Protein AF-A0A1J5WTT5-F1 (afdb_monomer_lite)

Radius of gyration: 23.57 Å; chains: 1; bounding box: 56×26×77 Å

pLDDT: mean 81.21, std 17.24, range [37.69, 97.12]

Sequence (106 aa):
MDQEKFLSDFLSGCTEATSVRVEAEVTALLHSTAELSVLLRSCEENLKTAATPEQTATFSREIKKYSFALAAKEAWEKIPPFKRMVPFPPSRVGDNPGTIEGLFKV

Secondary structure (DSSP, 8-state):
--HHHHHHHHHHT--S-HHHHHHHHHHHHHS-HHHHHHHHHHHHHHHHT--SHHHHHHHHHHHHHHHHHHHHHHHHHHS-HHHHS---PPP-----S----SS---

Foldseek 3Di:
DALLVQLLVQLVPDPDDPV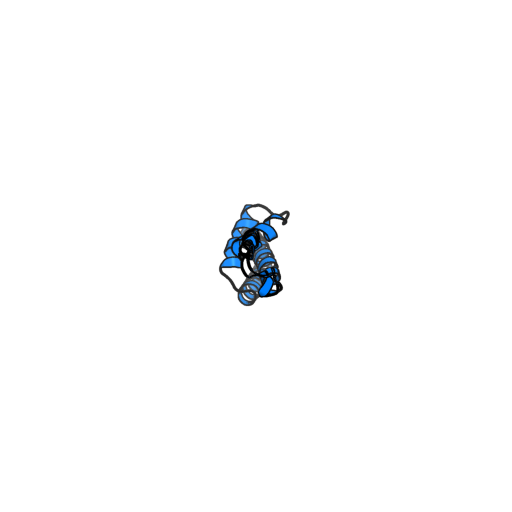LSVLLSVVLVVDALVVLVVQLVVLVVQCVVDPDPVSVVVSVSSNSSSVSSNVSNVVVVPPPPVRNPDDDDPPVPPPPPPPPPPDDDD

Structure (mmCIF, N/CA/C/O backbone):
data_AF-A0A1J5WTT5-F1
#
_entry.id   AF-A0A1J5WTT5-F1
#
loop_
_atom_site.group_PDB
_atom_site.id
_atom_site.type_symbol
_atom_site.label_atom_id
_atom_site.label_alt_id
_atom_site.label_comp_id
_atom_site.label_asym_id
_atom_site.label_entity_id
_atom_site.label_seq_id
_atom_site.pdbx_PDB_ins_code
_atom_site.Cartn_x
_atom_site.Cartn_y
_atom_site.Cartn_z
_atom_site.occupancy
_atom_site.B_iso_or_equiv
_atom_site.auth_seq_id
_atom_site.auth_comp_id
_atom_site.auth_asym_id
_atom_site.auth_atom_id
_atom_site.pdbx_PDB_model_num
ATOM 1 N N . MET A 1 1 ? 14.666 4.405 -15.378 1.00 72.06 1 MET A N 1
ATOM 2 C CA . MET A 1 1 ? 14.085 5.282 -14.336 1.00 72.06 1 MET A CA 1
ATOM 3 C C . MET A 1 1 ? 14.350 4.618 -12.997 1.00 72.06 1 MET A C 1
ATOM 5 O O . MET A 1 1 ? 14.230 3.409 -12.956 1.00 72.06 1 MET A O 1
ATOM 9 N N . ASP A 1 2 ? 14.756 5.330 -11.949 1.00 85.75 2 ASP A N 1
ATOM 10 C CA . ASP A 1 2 ? 14.943 4.695 -10.634 1.00 85.75 2 ASP A CA 1
ATOM 11 C C . ASP A 1 2 ? 13.587 4.451 -9.935 1.00 85.75 2 ASP A C 1
ATOM 13 O O . ASP A 1 2 ? 12.652 5.229 -10.147 1.00 85.75 2 ASP A O 1
ATOM 17 N N . GLN A 1 3 ? 13.463 3.371 -9.152 1.00 84.00 3 GLN A N 1
ATOM 18 C CA . GLN A 1 3 ? 12.211 3.022 -8.469 1.00 84.00 3 GLN A CA 1
ATOM 19 C C . GLN A 1 3 ? 11.831 4.065 -7.413 1.00 84.00 3 GLN A C 1
ATOM 21 O O . GLN A 1 3 ? 10.668 4.449 -7.356 1.00 84.00 3 GLN A O 1
ATOM 26 N N . GLU A 1 4 ? 12.784 4.540 -6.609 1.00 87.38 4 GLU A N 1
ATOM 27 C CA . GLU A 1 4 ? 12.554 5.566 -5.584 1.00 87.38 4 GLU A CA 1
ATOM 28 C C . GLU A 1 4 ? 12.047 6.849 -6.238 1.00 87.38 4 GLU A C 1
ATOM 30 O O . GLU A 1 4 ? 10.976 7.349 -5.895 1.00 87.38 4 GLU A O 1
ATOM 35 N N . LYS A 1 5 ? 12.729 7.299 -7.300 1.00 86.75 5 LYS A N 1
ATOM 36 C CA . LYS A 1 5 ? 12.296 8.474 -8.064 1.00 86.75 5 LYS A CA 1
ATOM 37 C C . LYS A 1 5 ? 10.886 8.305 -8.639 1.00 86.75 5 LYS A C 1
ATOM 39 O O . LYS A 1 5 ? 10.088 9.234 -8.561 1.00 86.75 5 LYS A O 1
ATOM 44 N N . PHE A 1 6 ? 10.571 7.144 -9.220 1.00 88.62 6 PHE A N 1
ATOM 45 C CA . PHE A 1 6 ? 9.230 6.886 -9.751 1.00 88.62 6 PHE A CA 1
ATOM 46 C C . PHE A 1 6 ? 8.164 6.929 -8.655 1.00 88.62 6 PHE A C 1
ATOM 48 O O . PHE A 1 6 ? 7.120 7.542 -8.856 1.00 88.62 6 PHE A O 1
ATOM 55 N N . LEU A 1 7 ? 8.412 6.276 -7.516 1.00 88.00 7 LEU A N 1
ATOM 56 C CA . LEU A 1 7 ? 7.459 6.222 -6.409 1.00 88.00 7 LEU A CA 1
ATOM 57 C C . LEU A 1 7 ? 7.216 7.616 -5.825 1.00 88.00 7 LEU A C 1
ATOM 59 O O . LEU A 1 7 ? 6.059 7.988 -5.633 1.00 88.00 7 LEU A O 1
ATOM 63 N N . SER A 1 8 ? 8.277 8.400 -5.625 1.00 87.88 8 SER A N 1
ATOM 64 C CA . SER A 1 8 ? 8.174 9.779 -5.147 1.00 87.88 8 SER A CA 1
ATOM 65 C C . SER A 1 8 ? 7.389 10.660 -6.129 1.00 87.88 8 SER A C 1
ATOM 67 O O . SER A 1 8 ? 6.416 11.310 -5.741 1.00 87.88 8 SER A O 1
ATOM 69 N N . ASP A 1 9 ? 7.720 10.601 -7.428 1.00 87.19 9 ASP A N 1
ATOM 70 C CA . ASP A 1 9 ? 7.008 11.335 -8.483 1.00 87.19 9 ASP A CA 1
ATOM 71 C C . ASP A 1 9 ? 5.521 10.917 -8.543 1.00 87.19 9 ASP A C 1
ATOM 73 O O . ASP A 1 9 ? 4.635 11.773 -8.590 1.00 87.19 9 ASP A O 1
ATOM 77 N N . PHE A 1 10 ? 5.225 9.613 -8.486 1.00 86.94 10 PHE A N 1
ATOM 78 C CA . PHE A 1 10 ? 3.862 9.072 -8.526 1.00 86.94 10 PHE A CA 1
ATOM 79 C C . PHE A 1 10 ? 3.024 9.533 -7.328 1.00 86.94 10 PHE A C 1
ATOM 81 O O . PHE A 1 10 ? 1.895 9.999 -7.496 1.00 86.94 10 PHE A O 1
ATOM 88 N N . LEU A 1 11 ? 3.579 9.443 -6.117 1.00 86.81 11 LEU A N 1
ATOM 89 C CA . LEU A 1 11 ? 2.880 9.815 -4.888 1.00 86.81 11 LEU A CA 1
ATOM 90 C C . LEU A 1 11 ? 2.781 11.336 -4.716 1.00 86.81 11 LEU A C 1
ATOM 92 O O . LEU A 1 11 ? 1.841 11.815 -4.080 1.00 86.81 11 LEU A O 1
ATOM 96 N N . SER A 1 12 ? 3.682 12.117 -5.323 1.00 85.19 12 SER A N 1
ATOM 97 C CA . SER A 1 12 ? 3.609 13.585 -5.315 1.00 85.19 12 SER A CA 1
ATOM 98 C C . SER A 1 12 ? 2.304 14.116 -5.926 1.00 85.19 12 SER A C 1
ATOM 100 O O . SER A 1 12 ? 1.787 15.133 -5.461 1.00 85.19 12 SER A O 1
ATOM 102 N N . GLY A 1 13 ? 1.734 13.386 -6.893 1.00 79.50 13 GLY A N 1
ATOM 103 C CA . GLY A 1 13 ? 0.456 13.698 -7.532 1.00 79.50 13 GLY A CA 1
ATOM 104 C C . GLY A 1 13 ? -0.783 13.377 -6.687 1.00 79.50 13 GLY A C 1
ATOM 105 O O . GLY A 1 13 ? -1.891 13.749 -7.071 1.00 79.50 13 GLY A O 1
ATOM 106 N N . CYS A 1 14 ? -0.633 12.703 -5.541 1.00 80.25 14 CYS A N 1
ATOM 107 C CA . CYS A 1 14 ? -1.748 12.401 -4.644 1.00 80.25 14 CYS A CA 1
ATOM 108 C C . CYS A 1 14 ? -2.124 13.614 -3.777 1.00 80.25 14 CYS A C 1
ATOM 110 O O . CYS A 1 14 ? -1.261 14.306 -3.238 1.00 80.25 14 CYS A O 1
ATOM 112 N N . THR A 1 15 ? -3.428 13.823 -3.571 1.00 82.38 15 THR A N 1
ATOM 113 C CA . THR A 1 15 ? -3.992 14.932 -2.774 1.00 82.38 15 THR A CA 1
ATOM 114 C C . THR A 1 15 ? -3.934 14.714 -1.257 1.00 82.38 15 THR A C 1
ATOM 116 O O . THR A 1 15 ? -4.427 15.542 -0.496 1.00 82.38 15 THR A O 1
ATOM 119 N N . GLU A 1 16 ? -3.387 13.589 -0.799 1.00 81.75 16 GLU A N 1
ATOM 120 C CA . GLU A 1 16 ? -3.313 13.243 0.622 1.00 81.75 16 GLU A CA 1
ATOM 121 C C . GLU A 1 16 ? -2.199 13.989 1.362 1.00 81.75 16 GLU A C 1
ATOM 123 O O . GLU A 1 16 ? -1.260 14.539 0.777 1.00 81.75 16 GLU A O 1
ATOM 128 N N . ALA A 1 17 ? -2.296 13.971 2.693 1.00 79.75 17 ALA A N 1
ATOM 129 C CA . ALA A 1 17 ? -1.310 14.590 3.566 1.00 79.75 17 ALA A CA 1
ATOM 130 C C . ALA A 1 17 ? 0.113 14.096 3.254 1.00 79.75 17 ALA A C 1
ATOM 132 O O . ALA A 1 17 ? 0.351 12.907 3.037 1.00 79.75 17 ALA A O 1
ATOM 133 N N . THR A 1 18 ? 1.086 15.010 3.281 1.00 83.25 18 THR A N 1
ATOM 134 C CA . THR A 1 18 ? 2.500 14.708 2.997 1.00 83.25 18 THR A CA 1
ATOM 135 C C . THR A 1 18 ? 3.048 13.572 3.860 1.00 83.25 18 THR A C 1
ATOM 137 O O . THR A 1 18 ? 3.788 12.739 3.350 1.00 83.25 18 THR A O 1
ATOM 140 N N . SER A 1 19 ? 2.638 13.475 5.127 1.00 82.19 19 SER A N 1
ATOM 141 C CA . SER A 1 19 ? 3.039 12.378 6.018 1.00 82.19 19 SER A CA 1
ATOM 142 C C . SER A 1 19 ? 2.600 11.004 5.506 1.00 82.19 19 SER A C 1
ATOM 144 O O . SER A 1 19 ? 3.392 10.069 5.515 1.00 82.19 19 SER A O 1
ATOM 146 N N . VAL A 1 20 ? 1.370 10.890 4.998 1.00 84.25 20 VAL A N 1
ATOM 147 C CA . VAL A 1 20 ? 0.843 9.642 4.421 1.00 84.25 20 VAL A CA 1
ATOM 148 C C . VAL A 1 20 ? 1.594 9.282 3.141 1.00 84.25 20 VAL A C 1
ATOM 150 O O . VAL A 1 20 ? 1.881 8.110 2.916 1.00 84.25 20 VAL A O 1
ATOM 153 N N . ARG A 1 21 ? 1.957 10.280 2.325 1.00 85.00 21 ARG A N 1
ATOM 154 C CA . ARG A 1 21 ? 2.719 10.070 1.085 1.00 85.00 21 ARG A CA 1
ATOM 155 C C . ARG A 1 21 ? 4.129 9.543 1.354 1.00 85.00 21 ARG A C 1
ATOM 157 O O . ARG A 1 21 ? 4.508 8.542 0.759 1.00 85.00 21 ARG A O 1
ATOM 164 N N . VAL A 1 22 ? 4.860 10.154 2.288 1.00 88.12 22 VAL A N 1
ATOM 165 C CA . VAL A 1 22 ? 6.211 9.704 2.678 1.00 88.12 22 VAL A CA 1
ATOM 166 C C . VAL A 1 22 ? 6.171 8.288 3.258 1.00 88.12 22 VAL A C 1
ATOM 168 O O . VAL A 1 22 ? 6.983 7.440 2.896 1.00 88.12 22 VAL A O 1
ATOM 171 N N . GLU A 1 23 ? 5.194 7.991 4.118 1.00 90.75 23 GLU A N 1
ATOM 172 C CA . GLU A 1 23 ? 5.028 6.641 4.664 1.00 90.75 23 GLU A CA 1
ATOM 173 C C . GLU A 1 23 ? 4.679 5.617 3.581 1.00 90.75 23 GLU A C 1
ATOM 175 O O . GLU A 1 23 ? 5.205 4.503 3.606 1.00 90.75 23 GLU A O 1
ATOM 180 N N . ALA A 1 24 ? 3.822 5.977 2.622 1.00 89.81 24 ALA A N 1
ATOM 181 C CA . ALA A 1 24 ? 3.473 5.115 1.498 1.00 89.81 24 ALA A CA 1
ATOM 182 C C . ALA A 1 24 ? 4.676 4.849 0.580 1.00 89.81 24 ALA A C 1
ATOM 184 O O . ALA A 1 24 ? 4.842 3.718 0.131 1.00 89.81 24 ALA A O 1
ATOM 185 N N . GLU A 1 25 ? 5.536 5.844 0.348 1.00 91.75 25 GLU A N 1
ATOM 186 C CA . GLU A 1 25 ? 6.762 5.701 -0.447 1.00 91.75 25 GLU A CA 1
ATOM 187 C C . GLU A 1 25 ? 7.715 4.676 0.177 1.00 91.75 25 GLU A C 1
ATOM 189 O O . GLU A 1 25 ? 8.080 3.689 -0.465 1.00 91.75 25 GLU A O 1
ATOM 194 N N . VAL A 1 26 ? 8.035 4.850 1.464 1.00 92.81 26 VAL A N 1
ATOM 195 C CA . VAL A 1 26 ? 8.891 3.919 2.218 1.00 92.81 26 VAL A CA 1
ATOM 196 C C . VAL A 1 26 ? 8.280 2.516 2.233 1.00 92.81 26 VAL A C 1
ATOM 198 O O . VAL A 1 26 ? 8.966 1.523 1.994 1.00 92.81 26 VAL A O 1
ATOM 201 N N . THR A 1 27 ? 6.969 2.427 2.454 1.00 93.19 27 THR A N 1
ATOM 202 C CA . THR A 1 27 ? 6.237 1.153 2.481 1.00 93.19 27 THR A CA 1
ATOM 203 C C . THR A 1 27 ? 6.270 0.455 1.112 1.00 93.19 27 THR A C 1
ATOM 205 O O . THR A 1 27 ? 6.492 -0.753 1.044 1.00 93.19 27 THR A O 1
ATOM 208 N N . ALA A 1 28 ? 6.116 1.198 0.011 1.00 90.62 28 ALA A N 1
ATOM 209 C CA . ALA A 1 28 ? 6.197 0.664 -1.349 1.00 90.62 28 ALA A CA 1
ATOM 210 C C . ALA A 1 28 ? 7.619 0.224 -1.731 1.00 90.62 28 ALA A C 1
ATOM 212 O O . ALA A 1 28 ? 7.788 -0.712 -2.515 1.00 90.62 28 ALA A O 1
ATOM 213 N N . LEU A 1 29 ? 8.657 0.868 -1.195 1.00 91.00 29 LEU A N 1
ATOM 214 C CA . LEU A 1 29 ? 10.041 0.429 -1.388 1.00 91.00 29 LEU A CA 1
ATOM 215 C C . LEU A 1 29 ? 10.316 -0.904 -0.685 1.00 91.00 29 LEU A C 1
ATOM 217 O O . LEU A 1 29 ? 10.924 -1.784 -1.294 1.00 91.00 29 LEU A O 1
ATOM 221 N N . LEU A 1 30 ? 9.833 -1.060 0.550 1.00 93.62 30 LEU A N 1
ATOM 222 C CA . LEU A 1 30 ? 10.120 -2.216 1.404 1.00 93.62 30 LEU A CA 1
ATOM 223 C C . LEU A 1 30 ? 9.339 -3.479 1.033 1.00 93.62 30 LEU A C 1
ATOM 225 O O . LEU A 1 30 ? 9.873 -4.576 1.167 1.00 93.62 30 LEU A O 1
ATOM 229 N N . HIS A 1 31 ? 8.095 -3.335 0.578 1.00 93.62 31 HIS A N 1
ATOM 230 C CA . HIS A 1 31 ? 7.193 -4.469 0.387 1.00 93.62 31 HIS A CA 1
ATOM 231 C C . HIS A 1 31 ? 6.923 -4.791 -1.085 1.00 93.62 31 HIS A C 1
ATOM 233 O O . HIS A 1 31 ? 6.980 -3.935 -1.976 1.00 93.62 31 HIS A O 1
ATOM 239 N N . SER A 1 32 ? 6.593 -6.055 -1.335 1.00 92.88 32 SER A N 1
ATOM 240 C CA . SER A 1 32 ? 6.047 -6.527 -2.609 1.00 92.88 32 SER A CA 1
ATOM 241 C C . SER A 1 32 ? 4.547 -6.228 -2.735 1.00 92.88 32 SER A C 1
ATOM 243 O O . SER A 1 32 ? 3.842 -6.056 -1.740 1.00 92.88 32 SER A O 1
ATOM 245 N N . THR A 1 33 ? 4.022 -6.232 -3.962 1.00 92.88 33 THR A N 1
ATOM 246 C CA . THR A 1 33 ? 2.582 -6.058 -4.243 1.00 92.88 33 THR A CA 1
ATOM 247 C C . THR A 1 33 ? 1.708 -7.074 -3.495 1.00 92.88 33 THR A C 1
ATOM 249 O O . THR A 1 33 ? 0.643 -6.730 -2.977 1.00 92.88 33 THR A O 1
ATOM 252 N N . ALA A 1 34 ? 2.170 -8.324 -3.382 1.00 94.06 34 ALA A N 1
ATOM 253 C CA . ALA A 1 34 ? 1.452 -9.376 -2.666 1.00 94.06 34 ALA A CA 1
ATOM 254 C C . ALA A 1 34 ? 1.379 -9.097 -1.156 1.00 94.06 34 ALA A C 1
ATOM 256 O O . ALA A 1 34 ? 0.302 -9.186 -0.567 1.00 94.06 34 ALA A O 1
ATOM 257 N N . GLU A 1 35 ? 2.496 -8.702 -0.541 1.00 95.50 35 GLU A N 1
ATOM 258 C CA . GLU A 1 35 ? 2.542 -8.336 0.881 1.00 95.50 35 GLU A CA 1
ATOM 259 C C . GLU A 1 35 ? 1.655 -7.125 1.175 1.00 95.50 35 GLU A C 1
ATOM 261 O O . GLU A 1 35 ? 0.861 -7.158 2.114 1.00 95.50 35 GLU A O 1
ATOM 266 N N . LEU A 1 36 ? 1.724 -6.088 0.336 1.00 95.56 36 LEU A N 1
ATOM 267 C CA . LEU A 1 36 ? 0.892 -4.889 0.467 1.00 95.56 36 LEU A CA 1
ATOM 268 C C . LEU A 1 36 ? -0.602 -5.213 0.379 1.00 95.56 36 LEU A C 1
ATOM 270 O O . LEU A 1 36 ? -1.392 -4.676 1.152 1.00 95.56 36 LEU A O 1
ATOM 274 N N . SER A 1 37 ? -0.987 -6.133 -0.508 1.00 95.06 37 SER A N 1
ATOM 275 C CA . SER A 1 37 ? -2.377 -6.588 -0.637 1.00 95.06 37 SER A CA 1
ATOM 276 C C . SER A 1 37 ? -2.870 -7.318 0.616 1.00 95.06 37 SER A C 1
ATOM 278 O O . SER A 1 37 ? -4.010 -7.126 1.042 1.00 95.06 37 SER A O 1
ATOM 280 N N . VAL A 1 38 ? -2.017 -8.149 1.226 1.00 97.12 38 VAL A N 1
ATOM 281 C CA . VAL A 1 38 ? -2.337 -8.859 2.475 1.00 97.12 38 VAL A CA 1
ATOM 282 C C . VAL A 1 38 ? -2.455 -7.879 3.643 1.00 97.12 38 VAL A C 1
ATOM 284 O O . VAL A 1 38 ? -3.417 -7.959 4.407 1.00 97.12 38 VAL A O 1
ATOM 287 N N . LEU A 1 39 ? -1.519 -6.933 3.762 1.00 95.69 39 LEU A N 1
ATOM 288 C CA . LEU A 1 39 ? -1.535 -5.906 4.807 1.00 95.69 39 LEU A CA 1
ATOM 289 C C . LEU A 1 39 ? -2.776 -5.017 4.705 1.00 95.69 39 LEU A C 1
ATOM 291 O O . LEU A 1 39 ? -3.451 -4.802 5.709 1.00 95.69 39 LEU A O 1
ATOM 295 N N . LEU A 1 40 ? -3.122 -4.567 3.495 1.00 96.00 40 LEU A N 1
ATOM 296 C CA . LEU A 1 40 ? -4.324 -3.773 3.255 1.00 96.00 40 LEU A CA 1
ATOM 297 C C . LEU A 1 40 ? -5.584 -4.519 3.711 1.00 96.00 40 LEU A C 1
ATOM 299 O O . LEU A 1 40 ? -6.365 -3.975 4.491 1.00 96.00 40 LEU A O 1
ATOM 303 N N . ARG A 1 41 ? -5.743 -5.782 3.294 1.00 95.88 41 ARG A N 1
ATOM 304 C CA . ARG A 1 41 ? -6.892 -6.610 3.689 1.00 95.88 41 ARG A CA 1
ATOM 305 C C . ARG A 1 41 ? -6.962 -6.812 5.202 1.00 95.88 41 ARG A C 1
ATOM 307 O O . ARG A 1 41 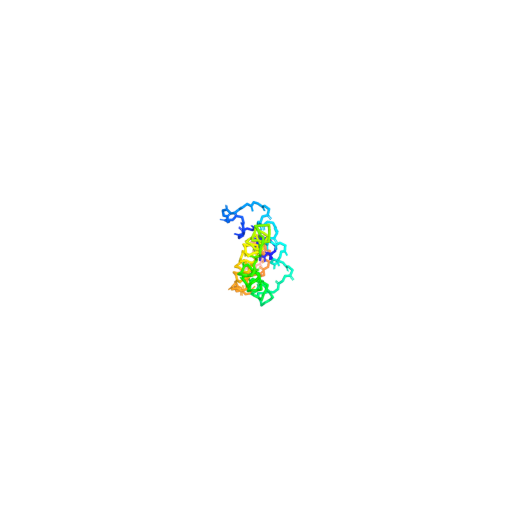? -8.037 -6.695 5.779 1.00 95.88 41 ARG A O 1
ATOM 314 N N . SER A 1 42 ? -5.823 -7.068 5.844 1.00 95.75 42 SER A N 1
ATOM 315 C CA . SER A 1 42 ? -5.744 -7.199 7.302 1.00 95.75 42 SER A CA 1
ATOM 316 C C . SER A 1 42 ? -6.213 -5.921 8.005 1.00 95.75 42 SER A C 1
ATOM 318 O O . SER 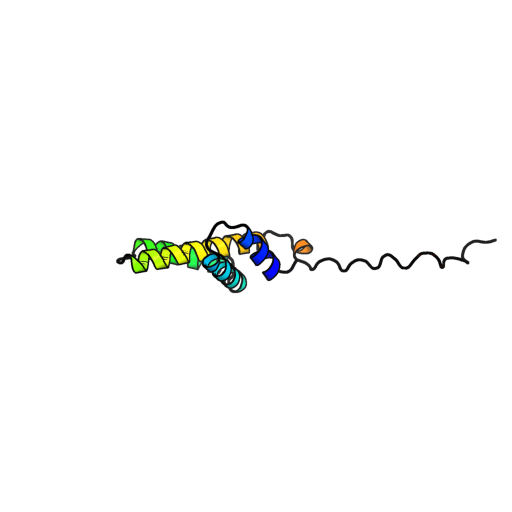A 1 42 ? -7.029 -5.980 8.923 1.00 95.75 42 SER A O 1
ATOM 320 N N . CYS A 1 43 ? -5.776 -4.742 7.554 1.00 94.25 43 CYS A N 1
ATOM 321 C CA . CYS A 1 43 ? -6.231 -3.475 8.131 1.00 94.25 43 CYS A CA 1
ATOM 322 C C . CYS A 1 43 ? -7.731 -3.231 7.899 1.00 94.25 43 CYS A C 1
ATOM 324 O O . CYS A 1 43 ? -8.408 -2.743 8.801 1.00 94.25 43 CYS A O 1
ATOM 326 N N . GLU A 1 44 ? -8.272 -3.595 6.733 1.00 94.62 44 GLU A N 1
ATOM 327 C CA . GLU A 1 44 ? -9.714 -3.518 6.453 1.00 94.62 44 GLU A CA 1
ATOM 328 C C . GLU A 1 44 ? -10.540 -4.445 7.355 1.00 94.62 44 GLU A C 1
ATOM 330 O O . GLU A 1 44 ? -11.621 -4.067 7.809 1.00 94.62 44 GLU A O 1
ATOM 335 N N . GLU A 1 45 ? -10.051 -5.655 7.626 1.00 95.88 45 GLU A N 1
ATOM 336 C CA . GLU A 1 45 ? -10.680 -6.594 8.559 1.00 95.88 45 GLU A CA 1
ATOM 337 C C . GLU A 1 45 ? -10.626 -6.066 9.995 1.00 95.88 45 GLU A C 1
ATOM 339 O O . GLU A 1 45 ? -11.658 -6.006 10.664 1.00 95.88 45 GLU A O 1
ATOM 344 N N . ASN A 1 46 ? -9.462 -5.583 10.431 1.00 93.56 46 ASN A N 1
ATOM 345 C CA . ASN A 1 46 ? -9.281 -5.020 11.766 1.00 93.56 46 ASN A CA 1
ATOM 346 C C . ASN A 1 46 ? -10.117 -3.749 11.992 1.00 93.56 46 ASN A C 1
ATOM 348 O O . ASN A 1 46 ? -10.625 -3.539 13.095 1.00 93.56 46 ASN A O 1
ATOM 352 N N . LEU A 1 47 ? -10.328 -2.931 10.952 1.00 93.94 47 LEU A N 1
ATOM 353 C CA . LEU A 1 47 ? -11.208 -1.762 11.010 1.00 93.94 47 LEU A CA 1
ATOM 354 C C . LEU A 1 47 ? -12.665 -2.157 11.294 1.00 93.94 47 LEU A C 1
ATOM 356 O O . LEU A 1 47 ? -13.346 -1.462 12.044 1.00 93.94 47 LEU A O 1
ATOM 360 N N . LYS A 1 48 ? -13.146 -3.282 10.743 1.00 93.25 48 LYS A N 1
ATOM 361 C CA . LYS A 1 48 ? -14.512 -3.785 11.004 1.00 93.25 48 LYS A CA 1
ATOM 362 C C . LYS A 1 48 ? -14.697 -4.223 12.455 1.00 93.25 48 LYS A C 1
ATOM 364 O O . LYS A 1 48 ? -15.810 -4.166 12.968 1.00 93.25 48 LYS A O 1
ATOM 369 N N . THR A 1 49 ? -13.621 -4.669 13.096 1.00 93.56 49 THR A N 1
ATOM 370 C CA . THR A 1 49 ? -13.612 -5.112 14.496 1.00 93.56 49 THR A CA 1
ATOM 371 C C . THR A 1 49 ? -13.140 -4.035 15.473 1.00 93.56 49 THR A C 1
ATOM 373 O O . THR A 1 49 ? -13.028 -4.312 16.666 1.00 93.56 49 THR A O 1
ATOM 376 N N . ALA A 1 50 ? -12.837 -2.823 14.996 1.00 92.56 50 ALA A N 1
ATOM 377 C CA . ALA A 1 50 ? -12.327 -1.746 15.833 1.00 92.56 50 ALA A CA 1
ATOM 378 C C . ALA A 1 50 ? -13.366 -1.354 16.894 1.00 92.56 50 ALA A C 1
ATOM 380 O O . ALA A 1 50 ? -14.504 -1.005 16.579 1.00 92.56 50 ALA A O 1
ATOM 381 N N . ALA A 1 51 ? -12.963 -1.410 18.163 1.00 92.94 51 ALA A N 1
ATOM 382 C CA . ALA A 1 51 ? -13.845 -1.143 19.298 1.00 92.94 51 ALA A CA 1
ATOM 383 C C . ALA A 1 51 ? -13.735 0.303 19.797 1.00 92.94 51 ALA A C 1
ATOM 385 O O . ALA A 1 51 ? -14.625 0.786 20.498 1.00 92.94 51 ALA A O 1
ATOM 386 N N . THR A 1 52 ? -12.646 0.998 19.453 1.00 95.62 52 THR A N 1
ATOM 387 C CA . THR A 1 52 ? -12.387 2.368 19.902 1.00 95.62 52 THR A CA 1
ATOM 388 C C . THR A 1 52 ? -12.201 3.327 18.725 1.00 95.62 52 THR A C 1
ATOM 390 O O . THR A 1 52 ? -11.670 2.936 17.683 1.00 95.62 52 THR A O 1
ATOM 393 N N . PRO A 1 53 ? -12.565 4.614 18.882 1.00 92.81 53 PRO A N 1
ATOM 394 C CA . PRO A 1 53 ? -12.312 5.631 17.860 1.00 92.81 53 PRO A CA 1
ATOM 395 C C . PRO A 1 53 ? -10.828 5.759 17.479 1.00 92.81 53 PRO A C 1
ATOM 397 O O . PRO A 1 53 ? -10.508 6.021 16.323 1.00 92.81 53 PRO A O 1
ATOM 400 N N . GLU A 1 54 ? -9.920 5.536 18.432 1.00 94.00 54 GLU A N 1
ATOM 401 C CA . GLU A 1 54 ? -8.469 5.563 18.205 1.00 94.00 54 GLU A CA 1
ATOM 402 C C . GLU A 1 54 ? -7.999 4.404 17.314 1.00 94.00 54 GLU A C 1
ATOM 404 O O . GLU A 1 54 ? -7.197 4.609 16.398 1.00 94.00 54 GLU A O 1
ATOM 409 N N . GLN A 1 55 ? -8.539 3.198 17.527 1.00 92.88 55 GLN A N 1
ATOM 410 C CA . GLN A 1 55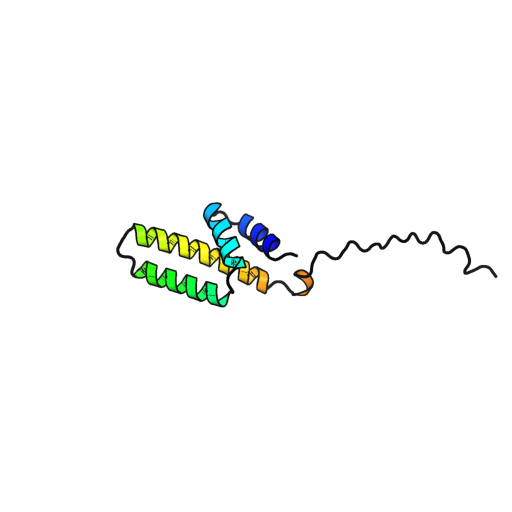 ? -8.288 2.046 16.656 1.00 92.88 55 GLN A CA 1
ATOM 411 C C . GLN A 1 55 ? -8.824 2.309 15.249 1.00 92.88 55 GLN A C 1
ATOM 413 O O . GLN A 1 55 ? -8.108 2.109 14.270 1.00 92.88 55 GLN A O 1
ATOM 418 N N . THR A 1 56 ? -10.043 2.843 15.141 1.00 93.19 56 THR A N 1
ATOM 419 C CA . THR A 1 56 ? -10.654 3.208 13.857 1.00 93.19 56 THR A CA 1
ATOM 420 C C . THR A 1 56 ? -9.803 4.224 13.098 1.00 93.19 56 THR A C 1
ATOM 422 O O . THR A 1 56 ? -9.561 4.051 11.902 1.00 93.19 56 THR A O 1
ATOM 425 N N . ALA A 1 57 ? -9.305 5.263 13.775 1.00 92.50 57 ALA A N 1
ATOM 426 C CA . ALA A 1 57 ? -8.440 6.270 13.164 1.00 92.50 57 ALA A CA 1
ATOM 427 C C . ALA A 1 57 ? -7.097 5.676 12.709 1.00 92.50 57 ALA A C 1
ATOM 429 O O . ALA A 1 57 ? -6.634 5.975 11.606 1.00 92.50 57 ALA A O 1
ATOM 430 N N . THR A 1 58 ? -6.508 4.796 13.523 1.00 93.69 58 THR A N 1
ATOM 431 C CA . THR A 1 58 ? -5.249 4.107 13.206 1.00 93.69 58 THR A CA 1
ATOM 432 C C . THR A 1 58 ? -5.403 3.225 11.971 1.00 93.69 58 THR A C 1
ATOM 434 O O . THR A 1 58 ? -4.695 3.435 10.986 1.00 93.69 58 THR A O 1
ATOM 437 N N . PHE A 1 59 ? -6.378 2.311 11.956 1.00 94.25 59 PHE A N 1
ATOM 438 C CA . PHE A 1 59 ? -6.594 1.427 10.808 1.00 94.25 59 PHE A CA 1
ATOM 439 C C . PHE A 1 59 ? -7.008 2.200 9.555 1.00 94.25 59 PHE A C 1
ATOM 441 O O . PHE A 1 59 ? -6.537 1.888 8.467 1.00 94.25 59 PHE A O 1
ATOM 448 N N . SER A 1 60 ? -7.803 3.267 9.686 1.00 93.06 60 SER A N 1
ATOM 449 C CA . SER A 1 60 ? -8.145 4.130 8.543 1.00 93.06 60 SER A CA 1
ATOM 450 C C . SER A 1 60 ? -6.905 4.779 7.923 1.00 93.06 60 SER A C 1
ATOM 452 O O . SER A 1 60 ? -6.781 4.854 6.699 1.00 93.06 60 SER A O 1
ATOM 454 N N . ARG A 1 61 ? -5.958 5.231 8.753 1.00 92.75 61 ARG A N 1
ATOM 455 C CA . ARG A 1 61 ? -4.683 5.783 8.284 1.00 92.75 61 ARG A CA 1
ATOM 456 C C . ARG A 1 61 ? -3.819 4.711 7.617 1.00 92.75 61 ARG A C 1
ATOM 458 O O . ARG A 1 61 ? -3.234 4.975 6.567 1.00 92.75 61 ARG A O 1
ATOM 465 N N . GLU A 1 62 ? -3.750 3.516 8.196 1.00 93.62 62 GLU A N 1
ATOM 466 C CA . GLU A 1 62 ? -2.988 2.399 7.631 1.00 93.62 62 GLU A CA 1
ATOM 467 C C . GLU A 1 62 ? -3.548 1.920 6.292 1.00 93.62 62 GLU A C 1
ATOM 469 O O . GLU A 1 62 ? -2.773 1.714 5.361 1.00 93.62 62 GLU A O 1
ATOM 474 N N . ILE A 1 63 ? -4.873 1.829 6.156 1.00 94.94 63 ILE A N 1
ATOM 475 C CA . ILE A 1 63 ? -5.545 1.496 4.892 1.00 94.94 63 ILE A CA 1
ATOM 476 C C . ILE A 1 63 ? -5.149 2.492 3.808 1.00 94.94 63 ILE A C 1
ATOM 478 O O . ILE A 1 63 ? -4.754 2.081 2.719 1.00 94.94 63 ILE A O 1
ATOM 482 N N . LYS A 1 64 ? -5.183 3.800 4.103 1.00 93.19 64 LYS A N 1
ATOM 483 C CA . LYS A 1 64 ? -4.719 4.820 3.153 1.00 93.19 64 LYS A CA 1
ATOM 484 C C . LYS A 1 64 ? -3.264 4.573 2.758 1.00 93.19 64 LYS A C 1
ATOM 486 O O . LYS A 1 64 ? -2.978 4.441 1.572 1.00 93.19 64 LYS A O 1
ATOM 491 N N . LYS A 1 65 ? -2.361 4.452 3.737 1.00 94.56 65 LYS A N 1
ATOM 492 C CA . LYS A 1 65 ? -0.928 4.200 3.507 1.00 94.56 65 LYS A CA 1
ATOM 493 C C . LYS A 1 65 ? -0.697 2.978 2.608 1.00 94.56 65 LYS A C 1
ATOM 495 O O . LYS A 1 65 ? -0.000 3.096 1.603 1.00 94.56 65 LYS A O 1
ATOM 500 N N . TYR A 1 66 ? -1.285 1.826 2.941 1.00 95.44 66 TYR A N 1
ATOM 501 C CA . TYR A 1 66 ? -1.100 0.588 2.177 1.00 95.44 66 TYR A CA 1
ATOM 502 C C . TYR A 1 66 ? -1.761 0.640 0.802 1.00 95.44 66 TYR A C 1
ATOM 504 O O . TYR A 1 66 ? -1.184 0.132 -0.152 1.00 95.44 66 TYR A O 1
ATOM 512 N N . SER A 1 67 ? -2.910 1.304 0.670 1.00 94.50 67 SER A N 1
ATOM 513 C CA . SER A 1 67 ? -3.577 1.503 -0.619 1.00 94.50 67 SER A CA 1
ATOM 514 C C . SER A 1 67 ? -2.717 2.327 -1.584 1.00 94.50 67 SER A C 1
ATOM 516 O O . SER A 1 67 ? -2.483 1.906 -2.718 1.00 94.50 67 SER A O 1
ATOM 518 N N . PHE A 1 68 ? -2.148 3.450 -1.126 1.00 92.81 68 PHE A N 1
ATOM 519 C CA . PHE A 1 68 ? -1.237 4.250 -1.953 1.00 92.81 68 PHE A CA 1
ATOM 520 C C . PHE A 1 68 ? 0.059 3.511 -2.277 1.00 92.81 68 PHE A C 1
ATOM 522 O O . PHE A 1 68 ? 0.500 3.535 -3.427 1.00 92.81 68 PHE A O 1
ATOM 529 N N . ALA A 1 69 ? 0.644 2.827 -1.290 1.00 93.81 69 ALA A N 1
ATOM 530 C CA . ALA A 1 69 ? 1.848 2.034 -1.503 1.00 93.81 69 ALA A CA 1
ATOM 531 C C . ALA A 1 69 ? 1.615 0.931 -2.549 1.00 93.81 69 ALA A C 1
ATOM 533 O O . ALA A 1 69 ? 2.427 0.761 -3.459 1.00 93.81 69 ALA A O 1
ATOM 534 N N . LEU A 1 70 ? 0.481 0.225 -2.459 1.00 95.50 70 LEU A N 1
ATOM 535 C CA . LEU A 1 70 ? 0.084 -0.819 -3.401 1.00 95.50 70 LEU A CA 1
ATOM 536 C C . LEU A 1 70 ? -0.104 -0.252 -4.809 1.00 95.50 70 LEU A C 1
ATOM 538 O O . LEU A 1 70 ? 0.486 -0.766 -5.754 1.00 95.50 70 LEU A O 1
ATOM 542 N N . ALA A 1 71 ? -0.857 0.843 -4.951 1.00 92.69 71 ALA A N 1
ATOM 543 C CA . ALA A 1 71 ? -1.098 1.475 -6.246 1.00 92.69 71 ALA A CA 1
ATOM 544 C C . ALA A 1 71 ? 0.207 1.924 -6.927 1.00 92.69 71 ALA A C 1
ATOM 546 O O . ALA A 1 71 ? 0.402 1.685 -8.121 1.00 92.69 71 ALA A O 1
ATOM 547 N N . ALA A 1 72 ? 1.123 2.531 -6.166 1.00 90.81 72 ALA A N 1
ATOM 548 C CA . ALA A 1 72 ? 2.420 2.963 -6.677 1.00 90.81 72 ALA A CA 1
ATOM 549 C C . ALA A 1 72 ? 3.303 1.766 -7.078 1.00 90.81 72 ALA A C 1
ATOM 551 O O . ALA A 1 72 ? 3.935 1.786 -8.140 1.00 90.81 72 ALA A O 1
ATOM 552 N N . LYS A 1 73 ? 3.304 0.693 -6.276 1.00 92.38 73 LYS A N 1
ATOM 553 C CA . LYS A 1 73 ? 4.057 -0.534 -6.565 1.00 92.38 73 LYS A CA 1
ATOM 554 C C . LYS A 1 73 ? 3.530 -1.256 -7.802 1.00 92.38 73 LYS A C 1
ATOM 556 O O . LYS A 1 73 ? 4.315 -1.613 -8.678 1.00 92.38 73 LYS A O 1
ATOM 561 N N . GLU A 1 74 ? 2.214 -1.393 -7.933 1.00 92.31 74 GLU A N 1
ATOM 562 C CA . GLU A 1 74 ? 1.595 -1.966 -9.127 1.00 92.31 74 GLU A CA 1
ATOM 563 C C . GLU A 1 74 ? 1.900 -1.144 -10.380 1.00 92.31 74 GLU A C 1
ATOM 565 O O . GLU A 1 74 ? 2.163 -1.703 -11.446 1.00 92.31 74 GLU A O 1
ATOM 570 N N . ALA A 1 75 ? 1.851 0.188 -10.272 1.00 90.12 75 ALA A N 1
ATOM 571 C CA . ALA A 1 75 ? 2.187 1.067 -11.381 1.00 90.12 75 ALA A CA 1
ATOM 572 C C . ALA A 1 75 ? 3.640 0.849 -11.822 1.00 90.12 75 ALA A C 1
ATOM 574 O O . ALA A 1 75 ? 3.890 0.678 -13.015 1.00 90.12 75 ALA A O 1
ATOM 575 N N . TRP A 1 76 ? 4.575 0.749 -10.873 1.00 87.00 76 TRP A N 1
ATOM 576 C CA . TRP A 1 76 ? 5.974 0.415 -11.144 1.00 87.00 76 TRP A CA 1
ATOM 577 C C . TRP A 1 76 ? 6.132 -0.957 -11.822 1.00 87.00 76 TRP A C 1
ATOM 579 O O . TRP A 1 76 ? 6.824 -1.086 -12.837 1.00 87.00 76 TRP A O 1
ATOM 589 N N . GLU A 1 77 ? 5.439 -1.982 -11.321 1.00 87.38 77 GLU A N 1
ATOM 590 C CA . GLU A 1 77 ? 5.475 -3.350 -11.855 1.00 87.38 77 GLU A CA 1
ATOM 591 C C . GLU A 1 77 ? 4.805 -3.504 -13.231 1.00 87.38 77 GLU A C 1
ATOM 593 O O . GLU A 1 77 ? 5.124 -4.441 -13.968 1.00 87.38 77 GLU A O 1
ATOM 598 N N . LYS A 1 78 ? 3.939 -2.571 -13.633 1.00 87.81 78 LYS A N 1
ATOM 599 C CA . LYS A 1 78 ? 3.349 -2.522 -14.983 1.00 87.81 78 LYS A CA 1
ATOM 600 C C . LYS A 1 78 ? 4.255 -1.823 -16.004 1.00 87.81 78 LYS A C 1
ATOM 602 O O . LYS A 1 78 ? 4.083 -2.020 -17.207 1.00 87.81 78 LYS A O 1
ATOM 607 N N . ILE A 1 79 ? 5.243 -1.035 -15.568 1.00 82.62 79 ILE A N 1
ATOM 608 C CA . ILE A 1 79 ? 6.188 -0.369 -16.479 1.00 82.62 79 ILE A CA 1
ATOM 609 C C . ILE A 1 79 ? 7.053 -1.430 -17.169 1.00 82.62 79 ILE A C 1
ATOM 611 O O . ILE A 1 79 ? 7.678 -2.224 -16.475 1.00 82.62 79 ILE A O 1
ATOM 615 N N . PRO A 1 80 ? 7.164 -1.451 -18.507 1.00 77.75 80 PRO A N 1
ATOM 616 C CA . PRO A 1 80 ? 8.036 -2.393 -19.195 1.00 77.75 80 PRO A CA 1
ATOM 617 C C . PRO A 1 80 ? 9.489 -2.340 -18.687 1.00 77.75 80 PRO A C 1
ATOM 619 O O . PRO A 1 80 ? 9.996 -1.240 -18.448 1.00 77.75 80 PRO A O 1
ATOM 622 N N . PRO A 1 81 ? 10.206 -3.477 -18.598 1.00 73.31 81 PRO A N 1
ATOM 623 C CA . PRO A 1 81 ? 11.575 -3.518 -18.075 1.00 73.31 81 PRO A CA 1
ATOM 624 C C . PRO A 1 81 ? 12.525 -2.512 -18.742 1.00 73.31 81 PRO A C 1
ATOM 626 O O . PRO A 1 81 ? 13.289 -1.836 -18.058 1.00 73.31 81 PRO A O 1
ATOM 629 N N . PHE A 1 82 ? 12.402 -2.315 -20.059 1.00 62.34 82 PHE A N 1
ATOM 630 C CA . PHE A 1 82 ? 13.219 -1.354 -20.810 1.00 62.34 82 PHE A CA 1
ATOM 631 C C . PHE A 1 82 ? 13.011 0.110 -20.383 1.00 62.34 82 PHE A C 1
ATOM 633 O O . PHE A 1 82 ? 13.921 0.918 -20.521 1.00 62.34 82 PHE A O 1
ATOM 640 N N . LYS A 1 83 ? 11.832 0.465 -19.849 1.00 62.41 83 LYS A N 1
ATOM 641 C CA . LYS A 1 83 ? 11.540 1.806 -19.308 1.00 62.41 83 LYS A CA 1
ATOM 642 C C . LYS A 1 83 ? 12.016 1.964 -17.857 1.00 62.41 83 LYS A C 1
ATOM 644 O O . LYS A 1 83 ? 12.247 3.087 -17.403 1.00 62.41 83 LYS A O 1
ATOM 649 N N . ARG A 1 84 ? 12.172 0.851 -17.128 1.00 68.31 84 ARG A N 1
ATOM 650 C CA . ARG A 1 84 ? 12.776 0.829 -15.784 1.00 68.31 84 ARG A CA 1
ATOM 651 C C . ARG A 1 84 ? 14.291 0.963 -15.850 1.00 68.31 84 ARG A C 1
ATOM 653 O O . ARG A 1 84 ? 14.871 1.591 -14.975 1.00 68.31 84 ARG A O 1
ATOM 660 N N . MET A 1 85 ? 14.933 0.473 -16.908 1.00 61.78 85 MET A N 1
ATOM 661 C CA . MET A 1 85 ? 16.360 0.715 -17.125 1.00 61.78 85 MET A CA 1
ATOM 662 C C . MET A 1 85 ? 16.647 2.231 -17.139 1.00 61.78 85 MET A C 1
ATOM 664 O O . MET A 1 85 ? 15.821 3.036 -17.575 1.00 61.78 85 MET A O 1
ATOM 668 N N . VAL A 1 86 ? 17.751 2.613 -16.493 1.00 58.44 86 VAL A N 1
ATOM 669 C CA . VAL A 1 86 ? 18.317 3.970 -16.319 1.00 58.44 86 VAL A CA 1
ATOM 670 C C . VAL A 1 86 ? 18.116 4.873 -17.551 1.00 58.44 86 VAL A C 1
ATOM 672 O O . VAL A 1 86 ? 17.991 4.349 -18.658 1.00 58.44 86 VAL A O 1
ATOM 675 N N . PRO A 1 87 ? 18.080 6.220 -17.404 1.00 55.25 87 PRO A N 1
ATOM 676 C CA . PRO A 1 87 ? 18.118 7.083 -18.580 1.00 55.25 87 PRO A CA 1
ATOM 677 C C . PRO A 1 87 ? 19.309 6.632 -19.422 1.00 55.25 87 PRO A C 1
ATOM 679 O O . PRO A 1 87 ? 20.411 6.484 -18.888 1.00 55.25 87 PRO A O 1
ATOM 682 N N . PHE A 1 88 ? 19.060 6.325 -20.698 1.00 53.09 88 PHE A N 1
ATOM 683 C CA . PHE A 1 88 ? 20.134 6.041 -21.637 1.00 53.09 88 PHE A CA 1
ATOM 684 C C . PHE A 1 88 ? 21.214 7.103 -21.409 1.00 53.09 88 PHE A C 1
ATOM 686 O O . PHE A 1 88 ? 20.863 8.290 -21.353 1.00 53.09 88 PHE A O 1
ATOM 69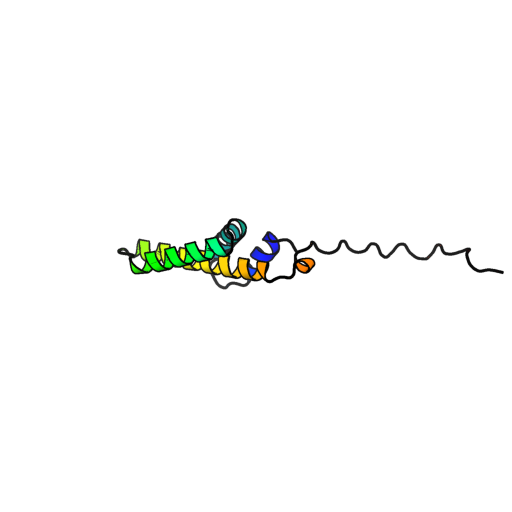3 N N . PRO A 1 89 ? 22.491 6.717 -21.212 1.00 55.03 89 PRO A N 1
ATOM 694 C CA . PRO A 1 89 ? 23.546 7.715 -21.173 1.00 55.03 89 PRO A CA 1
ATOM 695 C C . PRO A 1 89 ? 23.370 8.558 -22.437 1.00 55.03 89 PRO A C 1
ATOM 697 O O . PRO A 1 89 ? 23.063 7.973 -23.485 1.00 55.03 89 PRO A O 1
ATOM 700 N N . PRO A 1 90 ? 23.473 9.900 -22.366 1.00 55.88 90 PRO A N 1
ATOM 701 C CA . PRO A 1 90 ? 23.401 10.703 -23.572 1.00 55.88 90 PRO A CA 1
ATOM 702 C C . PRO A 1 90 ? 24.418 10.093 -24.518 1.00 55.88 90 PRO A C 1
ATOM 704 O O . PRO A 1 90 ? 25.600 9.990 -24.176 1.00 55.88 90 PRO A O 1
ATOM 707 N N . SER A 1 91 ? 23.937 9.567 -25.645 1.00 52.97 91 SER A N 1
ATOM 708 C CA . SER A 1 91 ? 24.829 9.011 -26.637 1.00 52.97 91 SER A CA 1
ATOM 709 C C . SER A 1 91 ? 25.824 10.125 -26.921 1.00 52.97 91 SER A C 1
ATOM 711 O O . SER A 1 91 ? 25.414 11.209 -27.344 1.00 52.97 91 SER A O 1
ATOM 713 N N . ARG A 1 92 ? 27.112 9.906 -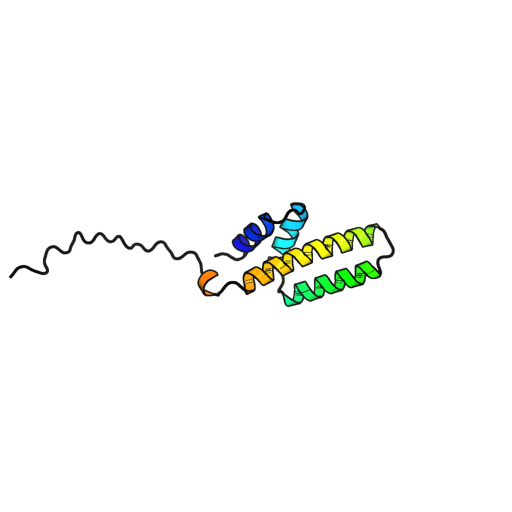26.651 1.00 50.59 92 ARG A N 1
ATOM 714 C CA . ARG A 1 92 ? 28.168 10.747 -27.212 1.00 50.59 92 ARG A CA 1
ATOM 715 C C . ARG A 1 92 ? 28.220 10.454 -28.714 1.00 50.59 92 ARG A C 1
ATOM 717 O O . ARG A 1 92 ? 29.197 9.930 -29.218 1.00 50.59 92 ARG A O 1
ATOM 724 N N . VAL A 1 93 ? 27.127 10.717 -29.425 1.00 50.12 93 VAL A N 1
ATOM 725 C CA . VAL A 1 93 ? 27.109 10.784 -30.879 1.00 50.12 93 VAL A CA 1
ATOM 726 C C . VAL A 1 93 ? 27.338 12.247 -31.185 1.00 50.12 93 VAL A C 1
ATOM 728 O O . VAL A 1 93 ? 26.434 13.073 -31.249 1.00 50.12 93 VAL A O 1
ATOM 731 N N . GLY A 1 94 ? 28.625 12.534 -31.207 1.00 43.97 94 GLY A N 1
ATOM 732 C CA . GLY A 1 94 ? 29.225 13.819 -31.481 1.00 43.97 94 GLY A CA 1
ATOM 733 C C . GLY A 1 94 ? 30.746 13.712 -31.466 1.00 43.97 94 GLY A C 1
ATOM 734 O O . GLY A 1 94 ? 31.404 14.724 -31.253 1.00 43.97 94 GLY A O 1
ATOM 735 N N . ASP A 1 95 ? 31.308 12.512 -31.688 1.00 49.09 95 ASP A N 1
ATOM 736 C CA . ASP A 1 95 ? 32.560 12.422 -32.432 1.00 49.09 95 ASP A CA 1
ATOM 737 C C . ASP A 1 95 ? 32.272 13.090 -33.772 1.00 49.09 95 ASP A C 1
ATOM 739 O O . ASP A 1 95 ? 31.570 12.568 -34.640 1.00 49.09 95 ASP A O 1
ATOM 743 N N . ASN A 1 96 ? 32.686 14.346 -33.840 1.00 46.69 96 ASN A N 1
ATOM 744 C CA . ASN A 1 96 ? 32.504 15.218 -34.974 1.00 46.69 96 ASN A CA 1
ATOM 745 C C . ASN A 1 96 ? 33.106 14.501 -36.200 1.00 46.69 96 ASN A C 1
ATOM 747 O O . ASN A 1 96 ? 34.298 14.184 -36.169 1.00 46.69 96 ASN A O 1
ATOM 751 N N . PRO A 1 97 ? 32.357 14.248 -37.286 1.00 48.25 97 PRO A N 1
ATOM 752 C CA . PRO A 1 97 ? 32.890 13.657 -38.514 1.00 48.25 97 PRO A CA 1
ATOM 753 C C . PRO A 1 97 ? 33.709 14.691 -39.311 1.00 48.25 97 PRO A C 1
ATOM 755 O O . PRO A 1 97 ? 33.579 14.817 -40.522 1.00 48.25 97 PRO A O 1
ATOM 758 N N . GLY A 1 98 ? 34.551 15.464 -38.621 1.00 47.59 98 GLY A N 1
ATOM 759 C CA . GLY A 1 98 ? 35.507 16.400 -39.206 1.00 47.59 98 GLY A CA 1
ATOM 760 C C . GLY A 1 98 ? 36.851 15.756 -39.548 1.00 47.59 98 GLY A C 1
ATOM 761 O O . GLY A 1 98 ? 37.752 16.452 -39.993 1.00 47.59 98 GLY A O 1
ATOM 762 N N . THR A 1 99 ? 37.020 14.448 -39.335 1.00 48.59 99 THR A N 1
ATOM 763 C CA . THR A 1 99 ? 38.287 13.740 -39.599 1.00 48.59 99 THR A CA 1
ATOM 764 C C . THR A 1 99 ? 38.103 12.559 -40.551 1.00 48.59 99 THR A C 1
ATOM 766 O O . THR A 1 99 ? 38.699 11.502 -40.382 1.00 48.59 99 THR A O 1
ATOM 769 N N . ILE A 1 100 ? 37.276 12.748 -41.583 1.00 51.34 100 ILE A N 1
ATOM 770 C CA . ILE A 1 100 ? 37.334 11.947 -42.816 1.00 51.34 100 ILE A CA 1
ATOM 771 C C . ILE A 1 100 ? 37.923 12.828 -43.929 1.00 51.34 100 ILE A C 1
ATOM 773 O O . ILE A 1 100 ? 37.355 12.976 -45.005 1.00 51.34 100 ILE A O 1
ATOM 777 N N . GLU A 1 101 ? 39.073 13.453 -43.678 1.00 47.28 101 GLU A N 1
ATOM 778 C CA . GLU A 1 101 ? 39.958 13.848 -44.775 1.00 47.28 101 GLU A CA 1
ATOM 779 C C . GLU A 1 101 ? 40.871 12.656 -45.062 1.00 47.28 101 GLU A C 1
ATOM 781 O O . GLU A 1 101 ? 41.785 12.368 -44.295 1.00 47.28 101 GLU A O 1
ATOM 786 N N . GLY A 1 102 ? 40.593 11.922 -46.144 1.00 53.50 102 GLY A N 1
ATOM 787 C CA . GLY A 1 102 ? 41.564 10.954 -46.666 1.00 53.50 102 GLY A CA 1
ATOM 788 C C . GLY A 1 102 ? 41.035 9.710 -47.371 1.00 53.50 102 GLY A C 1
ATOM 789 O O . GLY A 1 102 ? 41.857 8.959 -47.881 1.00 53.50 102 GLY A O 1
ATOM 790 N N . LEU A 1 103 ? 39.721 9.460 -47.442 1.00 50.00 103 LEU A N 1
ATOM 791 C CA . LEU A 1 103 ? 39.232 8.183 -47.997 1.00 50.00 103 LEU A CA 1
ATOM 792 C C . LEU A 1 103 ? 38.670 8.207 -49.421 1.00 50.00 103 LEU A C 1
ATOM 794 O O . LEU A 1 103 ? 38.451 7.134 -49.966 1.00 50.00 103 LEU A O 1
ATOM 798 N N . PHE A 1 104 ? 38.533 9.364 -50.076 1.00 50.00 104 PHE A N 1
ATOM 799 C CA . PHE A 1 104 ? 38.236 9.402 -51.514 1.00 50.00 104 PHE A CA 1
ATOM 800 C C . PHE A 1 104 ? 38.865 10.619 -52.202 1.00 50.00 104 PHE A C 1
ATOM 802 O O . PHE A 1 104 ? 38.238 11.668 -52.317 1.00 50.00 104 PHE A O 1
ATOM 809 N N . LYS A 1 105 ? 40.093 10.454 -52.700 1.00 37.69 105 LYS A N 1
ATOM 810 C CA . LYS A 1 105 ? 40.568 11.101 -53.932 1.00 37.69 105 LYS A CA 1
ATOM 811 C C . LYS A 1 105 ? 41.459 10.112 -54.684 1.00 37.69 105 LYS A C 1
ATOM 813 O O . LYS A 1 105 ? 42.576 9.833 -54.257 1.00 37.69 105 LYS A O 1
ATOM 818 N N . VAL A 1 106 ? 40.886 9.558 -55.752 1.00 39.72 106 VAL A N 1
ATOM 819 C CA . VAL A 1 106 ? 41.604 9.145 -56.965 1.00 39.72 106 VAL A CA 1
ATOM 820 C C . VAL A 1 106 ? 41.965 10.415 -57.727 1.00 39.72 106 VAL A C 1
ATOM 822 O O . VAL A 1 106 ? 41.122 11.345 -57.701 1.00 39.72 106 VAL A O 1
#